Protein AF-B5ESZ2-F1 (afdb_monomer)

Mean predicted aligned error: 8.38 Å

Foldseek 3Di:
DVLLVVLVVLFDPVCVVVLVVQLCVVQVVQVVVVVVVCVVVVDPDDDDRSRPVSNVVSSVVRNVVRD

pLDDT: mean 72.16, std 7.95, range [48.28, 85.31]

Solvent-accessible surface area (backbone atoms only — not comparable to full-atom values): 3760 Å² total; per-residue (Å²): 121,69,68,64,60,65,48,55,79,64,32,46,76,86,42,46,62,60,22,51,49,45,20,50,50,49,18,48,52,48,42,51,53,51,48,52,50,36,66,72,66,69,53,89,69,75,94,68,76,58,45,62,66,26,44,55,53,19,47,52,50,22,32,63,75,56,10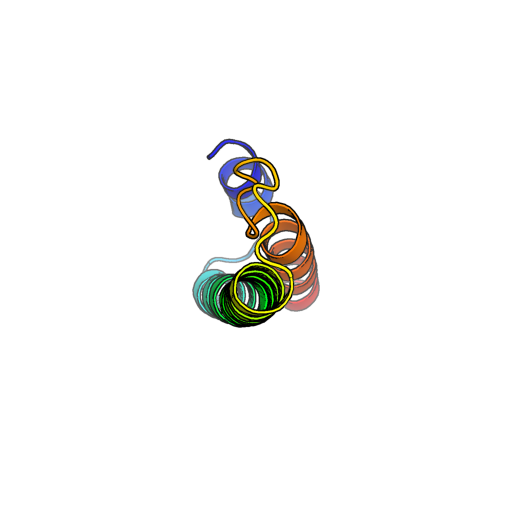7

Organism: Aliivibrio fischeri (strain MJ11) (NCBI:txid388396)

Radius of gyration: 14.07 Å; Cα contacts (8 Å, |Δi|>4): 45; chains: 1; bounding box: 33×14×38 Å

Sequence (67 aa):
MKLISSFFIAINQNYQLLTFTIILFAGGVISIVLLIHKVINKENTTITVPYGVPICIGCLFGVAASL

Secondary structure (DSSP, 8-state):
-HHHHHHTTTS-GGGHHHHHHHHHHHHHHHHHHHHHHHHHH--------TTHHHHHHHHHHHHHTT-

Structure (mmCIF, N/CA/C/O backbone):
data_AF-B5ESZ2-F1
#
_entry.id   AF-B5ESZ2-F1
#
loop_
_atom_site.group_PDB
_atom_site.id
_atom_si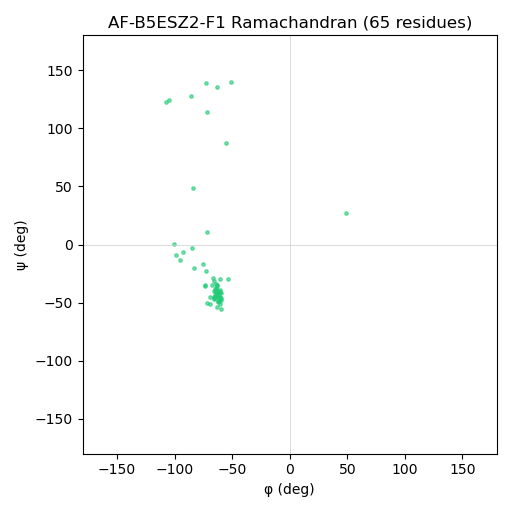te.type_symbol
_atom_site.label_atom_id
_atom_site.label_alt_id
_atom_site.label_comp_id
_atom_site.label_asym_id
_atom_site.label_entity_id
_atom_site.label_seq_id
_atom_site.pdbx_PDB_ins_code
_atom_site.Cartn_x
_atom_site.Cartn_y
_atom_site.Cartn_z
_atom_site.occupancy
_atom_site.B_iso_or_equiv
_atom_site.auth_seq_id
_atom_site.auth_comp_id
_atom_site.auth_asym_id
_atom_site.auth_atom_id
_atom_site.pdbx_PDB_model_num
ATOM 1 N N . MET A 1 1 ? -14.384 6.466 -7.028 1.00 48.28 1 MET A N 1
ATOM 2 C CA . MET A 1 1 ? -1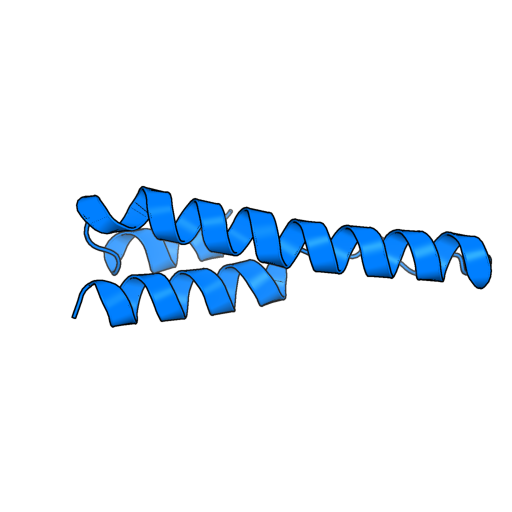4.700 6.712 -5.601 1.00 48.28 1 MET A CA 1
ATOM 3 C C . MET A 1 1 ? -15.869 5.889 -5.032 1.00 48.28 1 MET A C 1
ATOM 5 O O . MET A 1 1 ? -16.202 6.083 -3.875 1.00 48.28 1 MET A O 1
ATOM 9 N N . LYS A 1 2 ? -16.465 4.924 -5.759 1.00 58.34 2 LYS A N 1
ATOM 10 C CA . LYS A 1 2 ? -17.557 4.087 -5.211 1.00 58.34 2 LYS A CA 1
ATOM 11 C C . LYS A 1 2 ? -17.095 3.029 -4.189 1.00 58.34 2 LYS A C 1
ATOM 13 O O . LYS A 1 2 ? -17.796 2.793 -3.213 1.00 58.34 2 LYS A O 1
ATOM 18 N N . LEU A 1 3 ? -15.909 2.434 -4.383 1.00 63.81 3 LEU A N 1
ATOM 19 C CA . LEU A 1 3 ? -15.386 1.387 -3.489 1.00 63.81 3 LEU A CA 1
ATOM 20 C C . LEU A 1 3 ? -15.142 1.907 -2.069 1.00 63.81 3 LEU A C 1
ATOM 22 O O . LEU A 1 3 ? -15.681 1.364 -1.115 1.00 63.81 3 LEU A O 1
ATOM 26 N N . ILE A 1 4 ? -14.374 2.990 -1.935 1.00 64.62 4 ILE A N 1
ATOM 27 C CA . ILE A 1 4 ? -13.980 3.508 -0.619 1.00 64.62 4 ILE A CA 1
ATOM 28 C C . ILE A 1 4 ? -15.192 3.971 0.195 1.00 64.62 4 ILE A C 1
ATOM 30 O O . ILE A 1 4 ? -15.244 3.737 1.393 1.00 64.62 4 ILE A O 1
ATOM 34 N N . SER A 1 5 ? -16.206 4.531 -0.474 1.00 65.94 5 SER A N 1
ATOM 35 C CA . SER A 1 5 ? -17.486 4.908 0.136 1.00 65.94 5 SER A CA 1
ATOM 36 C C . SER A 1 5 ? -18.266 3.703 0.670 1.00 65.94 5 SER A C 1
ATOM 38 O O . SER A 1 5 ? -18.928 3.837 1.693 1.00 65.94 5 SER A O 1
ATOM 40 N N . SER A 1 6 ? -18.179 2.541 0.015 1.00 66.12 6 SER A N 1
ATOM 41 C CA . SER A 1 6 ? -18.869 1.323 0.466 1.00 66.12 6 SER A CA 1
ATOM 42 C C . SER A 1 6 ? -18.203 0.719 1.707 1.00 66.12 6 SER A C 1
ATOM 44 O O . SER A 1 6 ? -18.888 0.211 2.585 1.00 66.12 6 SER A O 1
ATOM 46 N N . PHE A 1 7 ? -16.874 0.819 1.814 1.00 64.31 7 PHE A N 1
ATOM 47 C CA . PHE A 1 7 ? -16.121 0.327 2.975 1.00 64.31 7 PHE A CA 1
ATOM 48 C C . PHE A 1 7 ? -16.080 1.310 4.150 1.00 64.31 7 PHE A C 1
ATOM 50 O O . PHE A 1 7 ? -15.861 0.897 5.284 1.00 64.31 7 PHE A O 1
ATOM 57 N N . PHE A 1 8 ? -16.338 2.595 3.904 1.00 66.62 8 PHE A N 1
ATOM 58 C CA . PHE A 1 8 ? -16.371 3.633 4.936 1.00 66.62 8 PHE A CA 1
ATOM 59 C C . PHE A 1 8 ? -17.426 3.372 6.019 1.00 66.62 8 PHE A C 1
ATOM 61 O O . PHE A 1 8 ? -17.241 3.767 7.162 1.00 66.62 8 PHE A O 1
ATOM 68 N N . ILE A 1 9 ? -18.521 2.691 5.666 1.00 66.31 9 ILE A N 1
ATOM 69 C CA . ILE A 1 9 ? -19.612 2.377 6.598 1.00 66.31 9 ILE A CA 1
ATOM 70 C C . ILE A 1 9 ? -19.231 1.280 7.607 1.00 66.31 9 ILE A C 1
ATOM 72 O O . ILE A 1 9 ? -19.851 1.172 8.658 1.00 66.31 9 ILE A O 1
ATOM 76 N N . ALA A 1 10 ? -18.238 0.452 7.272 1.00 66.56 10 ALA A N 1
ATOM 77 C CA . ALA A 1 10 ? -17.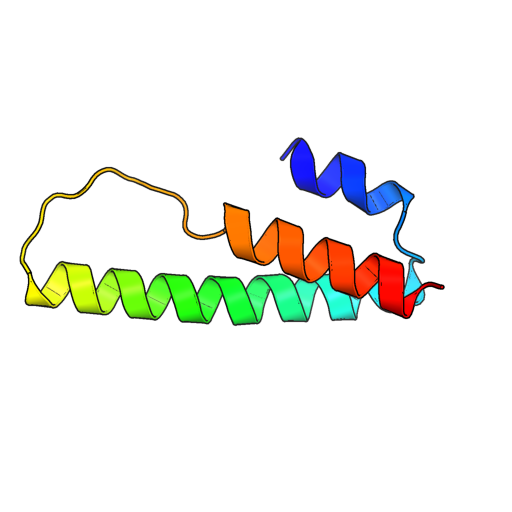857 -0.732 8.040 1.00 66.56 10 ALA A CA 1
ATOM 78 C C . ALA A 1 10 ? -16.645 -0.495 8.958 1.00 66.56 10 ALA A C 1
ATOM 80 O O . ALA A 1 10 ? -16.316 -1.356 9.767 1.00 66.56 10 ALA A O 1
ATOM 81 N N . ILE A 1 11 ? -15.967 0.648 8.825 1.00 67.69 11 ILE A N 1
ATOM 82 C CA . ILE A 1 11 ? -14.747 0.974 9.569 1.00 67.69 11 ILE A CA 1
ATOM 83 C C . ILE A 1 11 ? -15.097 1.996 10.651 1.00 67.69 11 ILE A C 1
ATOM 85 O O . ILE A 1 11 ? -15.615 3.072 10.356 1.00 67.69 11 ILE A O 1
ATOM 89 N N . ASN A 1 12 ? -14.789 1.687 11.910 1.00 67.94 12 ASN A N 1
ATOM 90 C CA . ASN A 1 12 ? -14.955 2.626 13.017 1.00 67.94 12 ASN A CA 1
ATOM 91 C C . ASN A 1 12 ? -14.046 3.858 12.831 1.00 67.94 12 ASN A C 1
ATOM 93 O O . ASN A 1 12 ? -12.866 3.733 12.487 1.00 67.94 12 ASN A O 1
ATOM 97 N N . GLN A 1 13 ? -14.593 5.056 13.074 1.00 68.94 13 GLN A N 1
ATOM 98 C CA . GLN A 1 13 ? -13.947 6.353 12.812 1.00 68.94 13 GLN A CA 1
ATOM 99 C C . GLN A 1 13 ? -12.556 6.488 13.449 1.00 68.94 13 GLN A C 1
ATOM 101 O O . GLN A 1 13 ? -11.690 7.158 12.889 1.00 68.94 13 GLN A O 1
ATOM 106 N N . ASN A 1 14 ? -12.309 5.810 14.574 1.00 74.88 14 ASN A N 1
ATOM 107 C CA . ASN A 1 14 ? -11.000 5.805 15.231 1.00 74.88 14 ASN A CA 1
ATOM 108 C C . ASN A 1 14 ? -9.896 5.124 14.396 1.00 74.88 14 ASN A C 1
ATOM 110 O O . ASN A 1 14 ? -8.742 5.542 14.441 1.00 74.88 14 ASN A O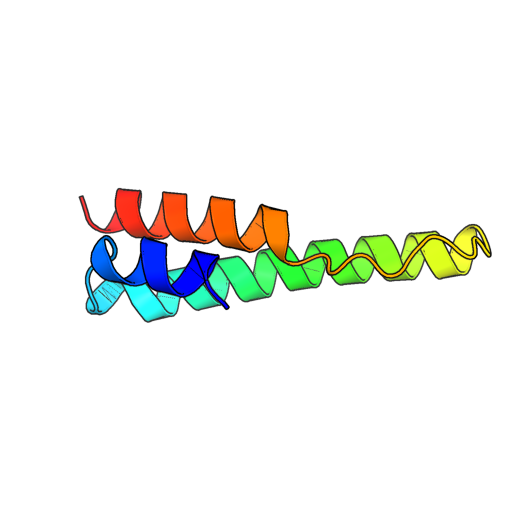 1
ATOM 114 N N . TYR A 1 15 ? -10.237 4.117 13.588 1.00 71.56 15 TYR A N 1
ATOM 115 C CA . TYR A 1 15 ? -9.285 3.333 12.781 1.00 71.56 15 TYR A CA 1
ATOM 116 C C . TYR A 1 15 ? -9.239 3.766 11.315 1.00 71.56 15 TYR A C 1
ATOM 118 O O . TYR A 1 15 ? -8.476 3.234 10.502 1.00 71.56 15 TYR A O 1
ATOM 126 N N . GLN A 1 16 ? -10.033 4.773 10.966 1.00 70.75 16 GLN A N 1
ATOM 127 C CA . GLN A 1 16 ? -10.140 5.289 9.612 1.00 70.75 16 GLN A CA 1
ATOM 128 C C . GLN A 1 16 ? -8.809 5.878 9.130 1.00 70.75 16 GLN A C 1
ATOM 130 O O . GLN A 1 16 ? -8.389 5.627 8.001 1.00 70.75 16 GLN A O 1
ATOM 135 N N . LEU A 1 17 ? -8.104 6.600 10.007 1.00 75.38 17 LEU A N 1
ATOM 136 C CA . LEU A 1 17 ? -6.808 7.201 9.695 1.00 75.38 17 LEU A CA 1
ATOM 137 C C . LEU A 1 17 ? -5.741 6.125 9.453 1.00 75.38 17 LEU A C 1
ATOM 139 O O . LEU A 1 17 ? -5.048 6.173 8.443 1.00 75.38 17 LEU A O 1
ATOM 143 N N . LEU A 1 18 ? -5.686 5.100 10.309 1.00 75.25 18 LEU A N 1
ATOM 144 C CA . LEU A 1 18 ? -4.786 3.953 10.154 1.00 75.25 18 LEU A CA 1
ATOM 145 C C . LEU A 1 18 ? -5.042 3.203 8.838 1.00 75.25 18 LEU A C 1
ATOM 147 O O . LEU A 1 18 ? -4.103 2.869 8.116 1.00 75.25 18 LEU A O 1
ATOM 151 N N . THR A 1 19 ? -6.313 3.027 8.481 1.00 76.88 19 THR A N 1
ATOM 152 C CA . THR A 1 19 ? -6.723 2.4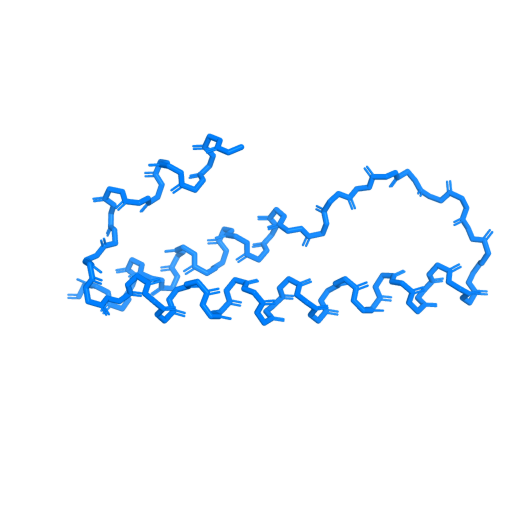17 7.211 1.00 76.88 19 THR A CA 1
ATOM 153 C C . THR A 1 19 ? -6.227 3.225 6.010 1.00 76.88 19 THR A C 1
ATOM 155 O O . THR A 1 19 ? -5.609 2.664 5.107 1.00 76.88 19 THR A O 1
ATOM 158 N N . PHE A 1 20 ? -6.422 4.548 6.005 1.00 77.94 20 PHE A N 1
ATOM 159 C CA . PHE A 1 20 ? -5.911 5.410 4.935 1.00 77.94 20 PHE A CA 1
ATOM 160 C C . PHE A 1 20 ? -4.386 5.365 4.824 1.00 77.94 20 PHE A C 1
ATOM 162 O O . PHE A 1 20 ? -3.868 5.321 3.708 1.00 77.94 20 PHE A O 1
ATOM 169 N N . THR A 1 21 ? -3.669 5.315 5.948 1.00 80.81 21 THR A N 1
ATOM 170 C CA . THR A 1 21 ? -2.205 5.205 5.955 1.00 80.81 21 THR A CA 1
ATOM 171 C C . THR A 1 21 ? -1.740 3.900 5.310 1.00 80.81 21 THR A C 1
ATOM 173 O O . THR A 1 21 ? -0.823 3.923 4.493 1.00 80.81 21 THR A O 1
ATOM 176 N N . ILE A 1 22 ? -2.402 2.774 5.598 1.00 81.12 22 ILE A N 1
ATOM 177 C CA . ILE A 1 22 ? -2.087 1.474 4.983 1.00 81.12 22 ILE A CA 1
ATOM 178 C C . ILE A 1 22 ? -2.363 1.502 3.477 1.00 81.12 22 ILE A C 1
ATOM 180 O O . ILE A 1 22 ? -1.517 1.073 2.693 1.00 81.12 22 ILE A O 1
ATOM 184 N N . ILE A 1 23 ? -3.512 2.041 3.059 1.00 82.62 23 ILE A N 1
ATOM 185 C CA . ILE A 1 23 ? -3.875 2.157 1.638 1.00 82.62 23 ILE A CA 1
ATOM 186 C C . ILE A 1 23 ? -2.854 3.024 0.894 1.00 82.62 23 ILE A C 1
ATOM 188 O O . ILE A 1 23 ? -2.403 2.652 -0.192 1.00 82.62 23 ILE A O 1
ATOM 192 N N . LEU A 1 24 ? -2.472 4.165 1.475 1.00 79.94 24 LEU A N 1
ATOM 193 C CA . LEU A 1 24 ? -1.502 5.088 0.892 1.00 79.94 24 LEU A CA 1
ATOM 194 C C . LEU A 1 24 ? -0.113 4.452 0.802 1.00 79.94 24 LEU A C 1
ATOM 196 O O . LEU A 1 24 ? 0.540 4.567 -0.232 1.00 79.94 24 LEU A O 1
ATOM 200 N N . PHE A 1 25 ? 0.324 3.755 1.852 1.00 82.25 25 PHE A N 1
ATOM 201 C CA . PHE A 1 25 ? 1.638 3.122 1.890 1.00 82.25 25 PHE A CA 1
ATOM 202 C C . PHE A 1 25 ? 1.717 1.948 0.911 1.00 82.25 25 PHE A C 1
ATOM 204 O O . PHE A 1 25 ? 2.592 1.919 0.048 1.00 82.25 25 PHE A O 1
ATOM 211 N N . ALA A 1 26 ? 0.757 1.022 0.964 1.00 81.62 26 ALA A N 1
ATOM 212 C CA . ALA A 1 26 ? 0.709 -0.125 0.062 1.00 81.62 26 ALA A CA 1
ATOM 213 C C . ALA A 1 26 ? 0.530 0.310 -1.401 1.00 81.62 26 ALA A C 1
ATOM 215 O O . ALA A 1 26 ? 1.239 -0.170 -2.284 1.00 81.62 26 ALA A O 1
ATOM 216 N N . GLY A 1 27 ? -0.367 1.263 -1.672 1.00 77.62 27 GLY A N 1
ATOM 217 C CA . GLY A 1 27 ? -0.555 1.806 -3.017 1.00 77.62 27 GLY A CA 1
ATOM 218 C C . GLY A 1 27 ? 0.628 2.615 -3.522 1.00 77.62 27 GLY A C 1
ATOM 219 O O . GLY A 1 27 ? 0.952 2.529 -4.706 1.00 77.62 27 GLY A O 1
ATOM 220 N N . GLY A 1 28 ? 1.321 3.335 -2.642 1.00 79.00 28 GLY A N 1
ATOM 221 C CA . GLY A 1 28 ? 2.571 4.018 -2.957 1.00 79.00 28 GLY A CA 1
ATOM 222 C C . GLY A 1 28 ? 3.665 3.038 -3.372 1.00 79.00 28 G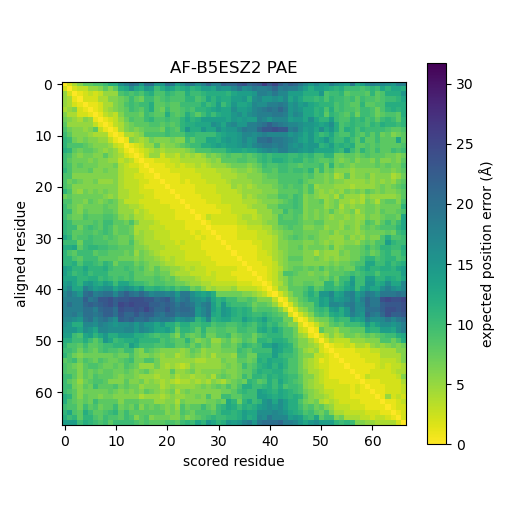LY A C 1
ATOM 223 O O . GLY A 1 28 ? 4.244 3.197 -4.443 1.00 79.00 28 GLY A O 1
ATOM 224 N N . VAL A 1 29 ? 3.886 1.975 -2.591 1.00 85.31 29 VAL A N 1
ATOM 225 C CA . VAL A 1 29 ? 4.882 0.936 -2.906 1.00 85.31 29 VAL A CA 1
ATOM 226 C C . VAL A 1 29 ? 4.579 0.271 -4.251 1.00 85.31 29 VAL A C 1
ATOM 228 O O . VAL A 1 29 ? 5.461 0.188 -5.103 1.00 85.31 29 VAL A O 1
ATOM 231 N N . ILE A 1 30 ? 3.327 -0.129 -4.493 1.00 81.44 30 ILE A N 1
ATOM 232 C CA . ILE A 1 30 ? 2.920 -0.754 -5.763 1.00 81.44 30 ILE A CA 1
ATOM 233 C C . ILE A 1 30 ? 3.107 0.217 -6.941 1.00 81.44 30 ILE A C 1
ATOM 235 O O . ILE A 1 30 ? 3.580 -0.187 -8.004 1.00 81.44 30 ILE A O 1
ATOM 239 N N . SER A 1 31 ? 2.803 1.506 -6.751 1.00 78.81 31 SER A N 1
ATOM 240 C CA . SER A 1 31 ? 3.021 2.544 -7.769 1.00 78.81 31 SER A CA 1
ATOM 241 C C . SER A 1 31 ? 4.499 2.711 -8.113 1.00 78.81 31 SER A C 1
ATOM 243 O O . SER A 1 31 ? 4.839 2.822 -9.287 1.00 78.81 31 SER A O 1
ATOM 245 N N . ILE A 1 32 ? 5.378 2.714 -7.107 1.00 82.81 32 ILE A N 1
ATOM 246 C CA . ILE A 1 32 ? 6.828 2.844 -7.298 1.00 82.81 32 ILE A CA 1
ATOM 247 C C . ILE A 1 32 ? 7.367 1.633 -8.063 1.00 82.81 32 ILE A C 1
ATOM 249 O O . ILE A 1 32 ? 8.104 1.807 -9.030 1.00 82.81 32 ILE A O 1
ATOM 253 N N . VAL A 1 33 ? 6.956 0.418 -7.692 1.00 83.75 33 VAL A N 1
ATOM 254 C CA . VAL A 1 33 ? 7.365 -0.814 -8.385 1.00 83.75 33 VAL A CA 1
ATOM 255 C C . VAL A 1 33 ? 6.906 -0.803 -9.845 1.00 83.75 33 VAL A C 1
ATOM 257 O O . VAL A 1 33 ? 7.702 -1.085 -10.739 1.00 83.75 33 VAL A O 1
ATOM 260 N N . LEU A 1 34 ? 5.655 -0.415 -10.111 1.00 78.12 34 LEU A N 1
ATOM 261 C CA . LEU A 1 34 ? 5.134 -0.286 -11.476 1.00 78.12 34 LEU A CA 1
ATOM 262 C C . LEU A 1 34 ? 5.856 0.801 -12.278 1.00 78.12 34 LEU A C 1
ATOM 264 O O . LEU A 1 34 ? 6.104 0.614 -13.467 1.00 78.12 34 LEU A O 1
ATOM 268 N N . LEU A 1 35 ? 6.223 1.915 -11.642 1.00 77.88 35 LEU A N 1
ATOM 269 C CA . LEU A 1 35 ? 6.980 2.988 -12.281 1.00 77.88 35 LEU A CA 1
ATOM 270 C C . LEU A 1 35 ? 8.387 2.515 -12.655 1.00 77.88 35 LEU A C 1
ATOM 272 O O . LEU A 1 35 ? 8.806 2.715 -13.792 1.00 77.88 35 LEU A O 1
ATOM 276 N N . ILE A 1 36 ? 9.087 1.832 -11.747 1.00 82.38 36 ILE A N 1
ATOM 277 C CA . ILE A 1 36 ? 10.412 1.254 -12.011 1.00 82.38 36 ILE A CA 1
ATOM 278 C C . ILE A 1 36 ? 10.324 0.230 -13.147 1.00 82.38 36 ILE A C 1
ATOM 280 O O . ILE A 1 36 ? 11.094 0.305 -14.102 1.00 82.38 36 ILE A O 1
ATOM 284 N N . HIS A 1 37 ? 9.348 -0.680 -13.095 1.00 78.81 37 HIS A N 1
ATOM 285 C CA . HIS A 1 37 ? 9.139 -1.685 -14.137 1.00 78.81 37 HIS A CA 1
ATOM 286 C C . HIS A 1 37 ? 8.851 -1.042 -15.501 1.00 78.81 37 HIS A C 1
ATOM 288 O O . HIS A 1 37 ? 9.408 -1.456 -16.515 1.00 78.81 37 HIS A O 1
ATOM 294 N N . LYS A 1 38 ? 8.047 0.027 -15.529 1.00 75.19 38 LYS A N 1
ATOM 295 C CA . LYS A 1 38 ? 7.758 0.798 -16.743 1.00 75.19 38 LYS A CA 1
ATOM 296 C C . LYS A 1 38 ? 8.999 1.490 -17.311 1.00 75.19 38 LYS A C 1
ATOM 298 O O . LYS A 1 38 ? 9.191 1.490 -18.525 1.00 75.19 38 LYS A O 1
ATOM 303 N N . VAL A 1 39 ? 9.837 2.071 -16.452 1.00 79.88 39 VAL A N 1
ATOM 304 C CA . VAL A 1 39 ? 11.089 2.727 -16.863 1.00 79.88 39 VAL A CA 1
ATOM 305 C C . VAL A 1 39 ? 12.081 1.707 -17.430 1.00 79.88 39 VAL A C 1
ATOM 307 O O . VAL A 1 39 ? 12.714 1.990 -18.445 1.00 79.88 39 VAL A O 1
ATOM 310 N N . ILE A 1 40 ? 12.177 0.519 -16.824 1.00 83.12 40 ILE A N 1
ATOM 311 C CA . ILE A 1 40 ? 13.090 -0.549 -17.255 1.00 83.12 40 ILE A CA 1
ATOM 312 C C . ILE A 1 40 ? 12.619 -1.202 -18.560 1.00 83.12 40 ILE A C 1
ATOM 314 O O . ILE A 1 40 ? 13.397 -1.298 -19.505 1.00 83.12 40 ILE A O 1
ATOM 318 N N . ASN A 1 41 ? 11.350 -1.613 -18.648 1.00 80.50 41 ASN A N 1
ATOM 319 C CA . ASN A 1 41 ? 10.845 -2.355 -19.809 1.00 80.50 41 ASN A CA 1
ATOM 320 C C . ASN A 1 41 ? 10.399 -1.470 -20.977 1.00 80.50 41 ASN A C 1
ATOM 322 O O . ASN A 1 41 ? 10.017 -2.002 -22.017 1.00 80.50 41 ASN A O 1
ATOM 326 N N . LYS A 1 42 ? 10.441 -0.131 -20.840 1.00 68.88 42 LYS A N 1
ATOM 327 C CA . LYS A 1 42 ? 9.989 0.825 -21.875 1.00 68.88 42 LYS A CA 1
ATOM 328 C C . LYS A 1 42 ? 8.597 0.484 -22.433 1.00 68.88 42 LYS A C 1
ATOM 330 O O . LYS A 1 42 ? 8.258 0.806 -23.570 1.00 68.88 42 LYS A O 1
ATOM 335 N N . GLU A 1 43 ? 7.785 -0.183 -21.622 1.00 64.56 43 GLU A N 1
ATOM 336 C CA . GLU A 1 43 ? 6.518 -0.748 -22.045 1.00 64.56 43 GLU A CA 1
ATOM 337 C C . GLU A 1 43 ? 5.435 0.322 -21.936 1.00 64.56 43 GLU A C 1
ATOM 339 O O . GLU A 1 43 ? 5.250 0.957 -20.892 1.00 64.56 43 GLU A O 1
ATOM 344 N N . ASN A 1 44 ? 4.693 0.528 -23.023 1.00 60.12 44 ASN A N 1
ATOM 345 C CA . ASN A 1 44 ? 3.581 1.471 -23.060 1.00 60.12 44 ASN A CA 1
ATOM 346 C C . ASN A 1 44 ? 2.307 0.810 -22.507 1.00 60.12 44 ASN A C 1
ATOM 348 O O . ASN A 1 44 ? 1.260 0.797 -23.152 1.00 60.12 44 ASN A O 1
ATOM 352 N N . THR A 1 45 ? 2.418 0.172 -21.341 1.00 60.00 45 THR A N 1
ATOM 353 C CA . THR A 1 45 ? 1.307 -0.565 -20.746 1.00 60.00 45 THR A CA 1
ATOM 354 C C . THR A 1 45 ? 0.253 0.393 -20.202 1.00 60.00 45 THR A C 1
ATOM 356 O O . THR A 1 45 ? 0.536 1.470 -19.662 1.00 60.00 45 THR A O 1
ATOM 359 N N . THR A 1 46 ? -0.992 -0.008 -20.442 1.00 57.44 46 THR A N 1
ATOM 360 C CA . THR A 1 46 ? -2.228 0.748 -20.250 1.00 57.44 46 THR A CA 1
ATOM 361 C C . THR A 1 46 ? -2.342 1.364 -18.861 1.00 57.44 46 THR A C 1
ATOM 363 O O . THR A 1 46 ? -2.028 0.728 -17.854 1.00 57.44 46 THR A O 1
ATOM 366 N N . ILE A 1 47 ? -2.844 2.602 -18.836 1.00 59.78 47 ILE A N 1
ATOM 367 C CA . ILE A 1 47 ? -3.048 3.475 -17.673 1.00 59.78 47 ILE A CA 1
ATOM 368 C C . ILE A 1 47 ? -3.918 2.758 -16.629 1.00 59.78 47 ILE A C 1
ATOM 370 O O . ILE A 1 47 ? -5.140 2.876 -16.623 1.00 59.78 47 ILE A O 1
ATOM 374 N N . THR A 1 48 ? -3.286 1.984 -15.753 1.00 60.81 48 THR A N 1
ATOM 375 C CA . THR A 1 48 ? -3.967 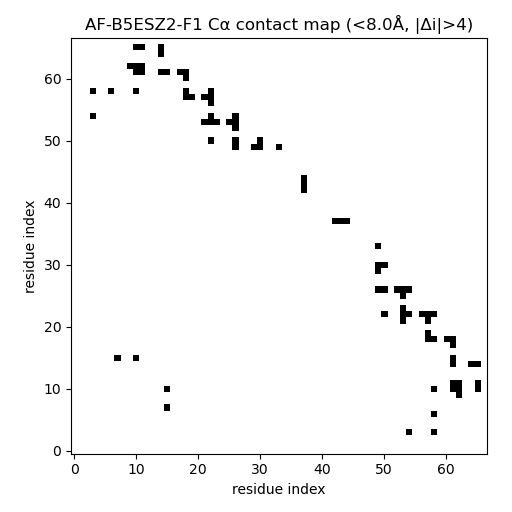1.265 -14.677 1.00 60.81 48 THR A CA 1
ATOM 376 C C . THR A 1 48 ? -3.633 1.966 -13.379 1.00 60.81 48 THR A C 1
ATOM 378 O O . THR A 1 48 ? -2.466 2.134 -13.038 1.00 60.81 48 THR A O 1
ATOM 381 N N . VAL A 1 49 ? -4.662 2.410 -12.664 1.00 62.00 49 VAL A N 1
ATOM 382 C CA . VAL A 1 49 ? -4.498 3.048 -11.359 1.00 62.00 49 VAL A CA 1
ATOM 383 C C . VAL A 1 49 ? -4.108 1.974 -10.333 1.00 62.00 49 VAL A C 1
ATOM 385 O O . VAL A 1 49 ? -4.931 1.108 -10.028 1.00 62.00 49 VAL A O 1
ATOM 388 N N . PRO A 1 50 ? -2.893 2.021 -9.759 1.00 67.12 50 PRO A N 1
ATOM 389 C CA . PRO A 1 50 ? -2.329 0.969 -8.899 1.00 67.12 50 PRO A CA 1
ATOM 390 C C . PRO A 1 50 ? -2.976 0.884 -7.507 1.00 67.12 50 PRO A C 1
ATOM 392 O O . PRO A 1 50 ? -2.481 0.200 -6.616 1.00 67.12 50 PRO A O 1
ATOM 395 N N . TYR A 1 51 ? -4.087 1.591 -7.306 1.00 65.69 51 TYR A N 1
ATOM 396 C CA . TYR A 1 51 ? -4.724 1.774 -6.010 1.00 65.69 51 TYR A CA 1
ATOM 397 C C . TYR A 1 51 ? -5.850 0.767 -5.739 1.00 65.69 51 TYR A C 1
ATOM 399 O O . TYR A 1 51 ? -6.278 0.642 -4.601 1.00 65.69 51 TYR A O 1
ATOM 407 N N . GLY A 1 52 ? -6.330 0.021 -6.741 1.00 68.94 52 GLY A N 1
ATOM 408 C CA . GLY A 1 52 ? -7.468 -0.896 -6.566 1.00 68.94 52 GLY A CA 1
ATOM 409 C C . GLY A 1 52 ? -7.231 -1.982 -5.506 1.00 68.94 52 GLY A C 1
ATOM 410 O O . GLY A 1 52 ? -7.977 -2.080 -4.537 1.00 68.94 52 GLY A O 1
ATOM 411 N N . VAL A 1 53 ? -6.156 -2.757 -5.662 1.00 74.75 53 VAL A N 1
ATOM 412 C CA . VAL A 1 53 ? -5.736 -3.808 -4.715 1.00 74.75 53 VAL A CA 1
ATOM 413 C C . VAL A 1 53 ? -5.429 -3.265 -3.308 1.00 74.75 53 VAL A C 1
ATOM 415 O O . VAL A 1 53 ? -5.990 -3.785 -2.342 1.00 74.75 53 VAL A O 1
ATOM 418 N N . PRO A 1 54 ? -4.598 -2.219 -3.142 1.00 77.25 54 PRO A N 1
ATOM 419 C CA . PRO A 1 54 ? -4.270 -1.698 -1.815 1.00 77.25 54 PRO A CA 1
ATOM 420 C C . PRO A 1 54 ? -5.470 -1.053 -1.110 1.00 77.25 54 PRO A C 1
ATOM 422 O O . PRO A 1 54 ? -5.538 -1.136 0.112 1.00 77.25 54 PRO A O 1
ATOM 425 N N . ILE A 1 55 ? -6.448 -0.489 -1.838 1.00 77.50 55 ILE A N 1
ATOM 426 C CA . ILE A 1 55 ? -7.718 -0.030 -1.246 1.00 77.50 55 ILE A CA 1
ATOM 427 C C . ILE A 1 55 ? -8.478 -1.208 -0.629 1.00 77.50 55 ILE A C 1
ATOM 429 O O . ILE A 1 55 ? -8.897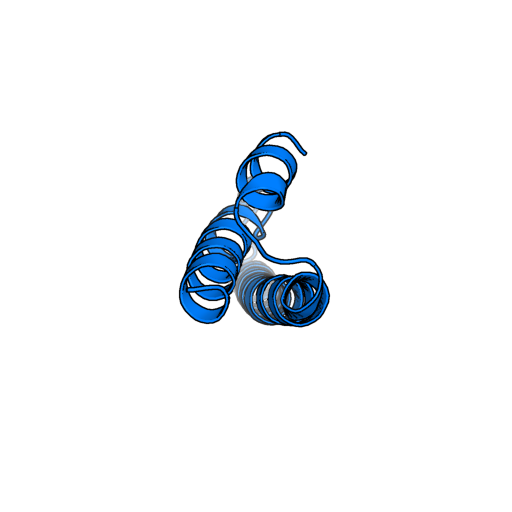 -1.121 0.522 1.00 77.50 55 ILE A O 1
ATOM 433 N N . CYS A 1 56 ? -8.629 -2.320 -1.356 1.00 75.88 56 CYS A N 1
ATOM 434 C CA . CYS A 1 56 ? -9.340 -3.495 -0.846 1.00 75.88 56 CYS A CA 1
ATOM 435 C C . CYS A 1 56 ? -8.663 -4.085 0.400 1.00 75.88 56 CYS A C 1
ATOM 437 O O . CYS A 1 56 ? -9.337 -4.369 1.387 1.00 75.88 56 CYS A O 1
ATOM 439 N N . ILE A 1 57 ? -7.335 -4.234 0.370 1.00 76.44 57 ILE A N 1
ATOM 440 C CA . ILE A 1 57 ? -6.563 -4.792 1.491 1.00 76.44 57 ILE A CA 1
ATOM 441 C C . ILE A 1 57 ? -6.619 -3.862 2.703 1.00 76.44 57 ILE A C 1
ATOM 443 O O . ILE A 1 57 ? -6.880 -4.319 3.814 1.00 76.44 57 ILE A O 1
ATOM 447 N N . GLY A 1 58 ? -6.411 -2.559 2.504 1.00 74.75 58 GLY A N 1
ATOM 448 C CA . GLY A 1 58 ? -6.461 -1.599 3.599 1.00 74.75 58 GLY A CA 1
ATOM 449 C C . GLY A 1 58 ? -7.845 -1.520 4.237 1.00 74.75 58 GLY A C 1
ATOM 450 O O . GLY A 1 58 ? -7.941 -1.513 5.458 1.00 74.75 58 GLY A O 1
ATOM 451 N N . CYS A 1 59 ? -8.920 -1.554 3.443 1.00 71.75 59 CYS A N 1
ATOM 452 C CA . CYS A 1 59 ? -10.279 -1.618 3.979 1.00 71.75 59 CYS A CA 1
ATOM 453 C C . CYS A 1 59 ? -10.557 -2.922 4.745 1.00 71.75 59 CYS A C 1
ATOM 455 O O . CYS A 1 59 ? -11.173 -2.860 5.804 1.00 71.75 59 CYS A O 1
ATOM 457 N N . LEU A 1 60 ? -10.075 -4.079 4.271 1.00 76.19 60 LEU A N 1
ATOM 458 C CA . LEU A 1 60 ? -10.206 -5.356 4.987 1.00 76.19 60 LEU A CA 1
ATOM 459 C C . LEU A 1 60 ? -9.527 -5.298 6.365 1.00 76.19 60 LEU A C 1
ATOM 461 O O . LEU A 1 60 ? -10.121 -5.687 7.367 1.00 76.19 60 LEU A O 1
ATOM 465 N N . PHE A 1 61 ? -8.307 -4.758 6.418 1.00 74.31 61 PHE A N 1
ATOM 466 C CA . PHE A 1 61 ? -7.580 -4.541 7.670 1.00 74.31 61 PHE A CA 1
ATOM 467 C C . PHE A 1 61 ? -8.263 -3.514 8.575 1.00 74.31 61 PHE A C 1
ATOM 469 O O . PHE A 1 61 ? -8.309 -3.715 9.783 1.00 74.31 61 PHE A O 1
ATOM 476 N N . GLY A 1 62 ? -8.823 -2.444 8.009 1.00 72.69 62 GLY A N 1
ATOM 477 C CA . GLY A 1 62 ? -9.582 -1.442 8.754 1.00 72.69 62 GLY A CA 1
ATOM 478 C C . GLY A 1 62 ? -10.822 -2.017 9.436 1.00 72.69 62 GLY A C 1
ATOM 479 O O . GLY A 1 62 ? -11.094 -1.687 10.586 1.00 72.69 62 GLY A O 1
ATOM 480 N N . VAL A 1 63 ? -11.544 -2.911 8.753 1.00 70.25 63 VAL A N 1
ATOM 481 C CA . VAL A 1 63 ? -12.690 -3.632 9.329 1.00 70.25 63 VAL A CA 1
ATOM 482 C C . VAL A 1 63 ? -12.225 -4.637 10.384 1.00 70.25 63 VAL A C 1
ATOM 484 O O . VAL A 1 63 ? -12.792 -4.669 11.469 1.00 70.25 63 VAL A O 1
ATOM 487 N N . ALA A 1 64 ? -11.170 -5.412 10.115 1.00 72.88 64 ALA A N 1
ATOM 488 C CA . ALA A 1 64 ? -10.632 -6.385 11.070 1.00 72.88 64 ALA A CA 1
ATOM 489 C C . ALA A 1 64 ? -10.079 -5.735 12.350 1.00 72.88 64 ALA A C 1
ATOM 491 O O . ALA A 1 64 ? -10.221 -6.298 13.424 1.00 72.88 64 ALA A O 1
ATOM 492 N N . ALA A 1 65 ? -9.471 -4.550 12.247 1.00 67.44 65 ALA A N 1
ATOM 493 C CA . ALA A 1 65 ? -9.004 -3.775 13.398 1.00 67.44 65 ALA A CA 1
ATOM 494 C C . ALA A 1 65 ? -10.144 -3.081 14.165 1.00 67.44 65 ALA A C 1
ATOM 496 O O . ALA A 1 65 ? -9.939 -2.614 15.282 1.00 67.44 65 ALA A O 1
ATOM 497 N N . SER A 1 66 ? -11.317 -2.966 13.540 1.00 62.03 66 SER A N 1
ATOM 498 C CA . SER A 1 66 ? -12.524 -2.377 14.117 1.00 62.03 66 SER A CA 1
ATOM 499 C C . SER A 1 66 ? -13.442 -3.413 14.783 1.00 62.03 66 SER A C 1
ATOM 501 O O . SER A 1 66 ? -14.456 -3.007 15.361 1.00 62.03 66 SER A O 1
ATOM 503 N N . LEU A 1 67 ? -13.132 -4.707 14.648 1.00 64.06 67 LEU A N 1
ATOM 504 C CA . LEU A 1 67 ? -13.832 -5.835 15.267 1.00 64.06 67 LEU A CA 1
ATOM 505 C C . LEU A 1 67 ? -13.177 -6.186 16.608 1.00 64.06 67 LEU A C 1
ATOM 507 O O . LEU A 1 67 ? -13.937 -6.455 17.562 1.00 64.06 67 LEU A O 1
#